Protein AF-A0A2S9FSL6-F1 (afdb_monomer_lite)

pLDDT: mean 81.35, std 12.12, range [48.31, 93.88]

Structure (mmCIF, N/CA/C/O backbone):
data_AF-A0A2S9FSL6-F1
#
_entry.id   AF-A0A2S9FSL6-F1
#
loop_
_atom_site.group_PDB
_atom_site.id
_atom_site.type_symbol
_atom_site.label_atom_id
_atom_site.label_alt_id
_atom_site.label_comp_id
_atom_site.label_asym_id
_atom_site.label_entity_id
_atom_site.label_seq_id
_atom_site.pdbx_PDB_ins_code
_atom_site.Cartn_x
_atom_site.Cartn_y
_atom_site.Cartn_z
_atom_site.occupancy
_atom_site.B_iso_or_equiv
_atom_site.auth_seq_id
_atom_site.auth_comp_id
_atom_site.auth_asym_id
_atom_site.auth_atom_id
_atom_site.pdbx_PDB_model_num
ATOM 1 N N . ILE A 1 1 ? 26.922 -24.378 -13.353 1.00 73.12 1 ILE A N 1
ATOM 2 C CA . ILE A 1 1 ? 27.265 -23.142 -12.596 1.00 73.12 1 ILE A CA 1
ATOM 3 C C . ILE A 1 1 ? 26.920 -21.873 -13.388 1.00 73.12 1 ILE A C 1
ATOM 5 O O . ILE A 1 1 ? 26.108 -21.096 -12.902 1.00 73.12 1 ILE A O 1
ATOM 9 N N . ALA A 1 2 ? 27.436 -21.674 -14.610 1.00 84.69 2 ALA A N 1
ATOM 10 C CA . ALA A 1 2 ? 27.119 -20.490 -15.429 1.00 84.69 2 ALA A CA 1
ATOM 11 C C . ALA A 1 2 ? 25.609 -20.305 -15.705 1.00 84.69 2 ALA A C 1
ATOM 13 O O . ALA A 1 2 ? 25.082 -19.209 -15.535 1.00 84.69 2 ALA A O 1
ATOM 14 N N . GLU A 1 3 ? 24.883 -21.383 -16.023 1.00 91.19 3 GLU A N 1
ATOM 15 C CA . GLU A 1 3 ? 23.426 -21.329 -16.234 1.00 91.19 3 GLU A CA 1
ATOM 16 C C . GLU A 1 3 ? 22.658 -20.911 -14.966 1.00 91.19 3 GLU A C 1
ATOM 18 O O . GLU A 1 3 ? 21.713 -20.127 -15.025 1.00 91.19 3 GLU A O 1
ATOM 23 N N . GLN A 1 4 ? 23.084 -21.383 -13.790 1.00 87.75 4 GLN A N 1
ATOM 24 C CA . GLN A 1 4 ? 22.461 -21.010 -12.518 1.00 87.75 4 GLN A CA 1
ATOM 25 C C . GLN A 1 4 ? 22.697 -19.531 -12.193 1.00 87.75 4 GLN A C 1
ATOM 27 O O . GLN A 1 4 ? 21.763 -18.859 -11.760 1.00 87.75 4 GLN A O 1
ATOM 32 N N . LEU A 1 5 ? 23.899 -19.007 -12.456 1.00 88.31 5 LEU A N 1
ATOM 33 C CA . LEU A 1 5 ? 24.208 -17.582 -12.296 1.00 88.31 5 LEU A CA 1
ATOM 34 C C . LEU A 1 5 ? 23.378 -16.714 -13.250 1.00 88.31 5 LEU A C 1
ATOM 36 O O . LEU A 1 5 ? 22.746 -15.757 -12.805 1.00 88.31 5 LEU A O 1
ATOM 40 N N . LEU A 1 6 ? 23.283 -17.097 -14.527 1.00 93.19 6 LEU A N 1
ATOM 41 C CA . LEU A 1 6 ? 22.421 -16.424 -15.505 1.00 93.19 6 LEU A CA 1
ATOM 42 C C . LEU A 1 6 ? 20.951 -16.445 -15.070 1.00 93.19 6 LEU A C 1
ATOM 44 O O . LEU A 1 6 ? 20.271 -15.424 -15.135 1.00 93.19 6 LEU A O 1
ATOM 48 N N . ARG A 1 7 ? 20.465 -17.570 -14.535 1.00 91.12 7 ARG A N 1
ATOM 49 C CA . ARG A 1 7 ? 19.085 -17.705 -14.046 1.00 91.12 7 ARG A CA 1
ATOM 50 C C . ARG A 1 7 ? 18.812 -16.869 -12.788 1.00 91.12 7 ARG A C 1
ATOM 52 O O . ARG A 1 7 ? 17.670 -16.462 -12.565 1.00 91.12 7 ARG A O 1
ATOM 59 N N . VAL A 1 8 ? 19.815 -16.623 -11.944 1.00 93.69 8 VAL A N 1
ATOM 60 C CA . VAL A 1 8 ? 19.704 -15.724 -10.779 1.00 93.69 8 VAL A CA 1
ATOM 61 C C . VAL A 1 8 ? 19.700 -14.261 -11.224 1.00 93.69 8 VAL A C 1
ATOM 63 O O . VAL A 1 8 ? 18.865 -13.486 -10.752 1.00 93.69 8 VAL A O 1
ATOM 66 N N . LEU A 1 9 ? 20.574 -13.892 -12.163 1.00 91.94 9 LEU A N 1
ATOM 67 C CA . LEU A 1 9 ? 20.642 -12.538 -12.717 1.00 91.94 9 LEU A CA 1
ATOM 68 C C . LEU A 1 9 ? 19.379 -12.180 -13.505 1.00 91.94 9 LEU A C 1
ATOM 70 O O . LEU A 1 9 ? 18.809 -11.120 -13.267 1.00 91.94 9 LEU A O 1
ATOM 74 N N . ALA A 1 10 ? 18.871 -13.089 -14.340 1.00 90.06 10 ALA A N 1
ATOM 75 C CA . ALA A 1 10 ? 17.613 -12.906 -15.062 1.00 90.06 10 ALA A CA 1
ATOM 76 C C . ALA A 1 10 ? 16.429 -12.691 -14.104 1.00 90.06 10 ALA A C 1
ATOM 78 O O . ALA A 1 10 ? 15.626 -11.782 -14.300 1.00 90.06 10 ALA A O 1
ATOM 79 N N . ARG A 1 11 ? 16.359 -13.460 -13.005 1.00 90.38 11 ARG A N 1
ATOM 80 C CA . ARG A 1 11 ? 15.327 -13.277 -11.970 1.00 90.38 11 ARG A CA 1
ATOM 81 C C . ARG A 1 11 ? 15.448 -11.941 -11.237 1.00 90.38 11 ARG A C 1
ATOM 83 O O . ARG A 1 11 ? 14.426 -11.342 -10.910 1.00 90.38 11 ARG A O 1
ATOM 90 N N . ARG A 1 12 ? 16.667 -11.464 -10.963 1.00 90.25 12 ARG A N 1
ATOM 91 C CA . ARG A 1 12 ? 16.883 -10.127 -10.382 1.00 90.25 12 ARG A CA 1
ATOM 92 C C . ARG A 1 12 ? 16.461 -9.028 -11.353 1.00 90.25 12 ARG A C 1
ATOM 94 O O . ARG A 1 12 ? 15.701 -8.155 -10.953 1.00 90.25 12 ARG A O 1
ATOM 101 N N . LEU A 1 13 ? 16.876 -9.123 -12.615 1.00 88.44 13 LEU A N 1
ATOM 102 C CA . LEU A 1 13 ? 16.519 -8.170 -13.665 1.00 88.44 13 LEU A CA 1
ATOM 103 C C . LEU A 1 13 ? 14.999 -8.080 -13.850 1.00 88.44 13 LEU A C 1
ATOM 105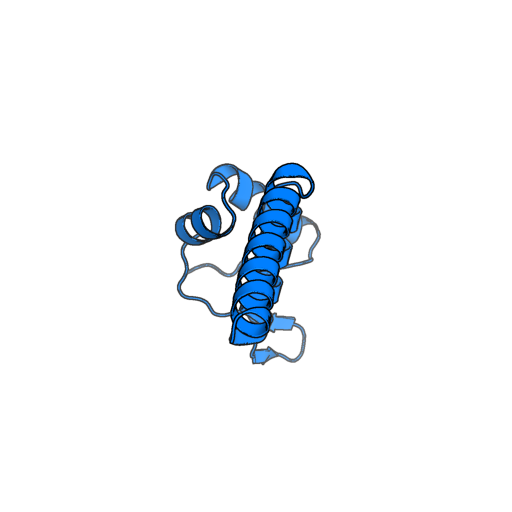 O O . LEU A 1 13 ? 14.444 -6.987 -13.877 1.00 88.44 13 LEU A O 1
ATOM 109 N N . GLN A 1 14 ? 14.311 -9.224 -13.885 1.00 80.75 14 GLN A N 1
ATOM 110 C CA . GLN A 1 14 ? 12.857 -9.268 -14.026 1.00 80.75 14 GLN A CA 1
ATOM 111 C C . GLN A 1 14 ? 12.132 -8.616 -12.838 1.00 80.75 14 GLN A C 1
ATOM 113 O O . GLN A 1 14 ? 11.159 -7.896 -13.036 1.00 80.75 14 GLN A O 1
ATOM 118 N N . ARG A 1 15 ? 12.619 -8.806 -11.604 1.00 80.44 15 ARG A N 1
ATOM 119 C CA . ARG A 1 15 ? 12.063 -8.128 -10.417 1.00 80.44 15 ARG A CA 1
ATOM 120 C C . ARG A 1 15 ? 12.257 -6.617 -10.481 1.00 80.44 15 ARG A C 1
ATOM 122 O O . ARG A 1 15 ? 11.316 -5.885 -10.198 1.00 80.44 15 ARG A O 1
ATOM 129 N N . THR A 1 16 ? 13.441 -6.153 -10.876 1.00 74.19 16 THR A N 1
ATOM 130 C CA . THR A 1 16 ? 13.716 -4.718 -11.022 1.00 74.19 16 THR A CA 1
ATOM 131 C C . THR A 1 16 ? 12.840 -4.092 -12.104 1.00 74.19 16 THR A C 1
ATOM 133 O O . THR A 1 16 ? 12.253 -3.042 -11.863 1.00 74.19 16 THR A O 1
ATOM 136 N N . ASN A 1 17 ? 12.671 -4.763 -13.248 1.00 66.94 17 ASN A N 1
ATOM 137 C CA . ASN A 1 17 ? 11.778 -4.300 -14.310 1.00 66.94 17 ASN A CA 1
ATOM 138 C C . ASN A 1 17 ? 10.319 -4.244 -13.854 1.00 66.94 17 ASN A C 1
ATOM 140 O O . ASN A 1 17 ? 9.648 -3.261 -14.138 1.00 66.94 17 ASN A O 1
ATOM 144 N N . ASN A 1 18 ? 9.838 -5.241 -13.107 1.00 67.06 18 ASN A N 1
ATOM 145 C CA . ASN A 1 18 ? 8.478 -5.221 -12.567 1.00 67.06 18 ASN A CA 1
ATOM 146 C C . ASN A 1 18 ? 8.287 -4.094 -11.543 1.00 67.06 18 ASN A C 1
ATOM 148 O O . ASN A 1 18 ? 7.254 -3.444 -11.556 1.00 67.06 18 ASN A O 1
ATOM 152 N N . ASN A 1 19 ? 9.283 -3.813 -10.699 1.00 64.31 19 ASN A N 1
ATOM 153 C CA . ASN A 1 19 ? 9.213 -2.702 -9.748 1.00 64.31 19 ASN A CA 1
ATOM 154 C C . ASN A 1 19 ? 9.223 -1.334 -10.455 1.00 64.31 19 ASN A C 1
ATOM 156 O O . ASN A 1 19 ? 8.494 -0.434 -10.051 1.00 64.31 19 ASN A O 1
ATOM 160 N N . LEU A 1 20 ? 10.026 -1.174 -11.515 1.00 61.31 20 LEU A N 1
ATOM 161 C CA . LEU A 1 20 ? 10.017 0.031 -12.353 1.00 61.31 20 LEU A CA 1
ATOM 162 C C . LEU A 1 20 ? 8.701 0.167 -13.120 1.00 61.31 20 LEU A C 1
ATOM 164 O O . LEU A 1 20 ? 8.156 1.262 -13.207 1.00 61.31 20 LEU A O 1
ATOM 168 N N . ALA A 1 21 ? 8.164 -0.938 -13.632 1.00 55.91 21 ALA A N 1
ATOM 169 C CA . ALA A 1 21 ? 6.868 -0.957 -14.288 1.00 55.91 21 ALA A CA 1
ATOM 170 C C . ALA A 1 21 ? 5.737 -0.625 -13.303 1.00 55.91 21 ALA A C 1
ATOM 172 O O . ALA A 1 21 ? 4.861 0.158 -13.636 1.00 55.91 21 ALA A O 1
ATOM 173 N N . ASP A 1 22 ? 5.787 -1.117 -12.065 1.00 56.81 22 ASP A N 1
ATOM 174 C CA . ASP A 1 22 ? 4.848 -0.718 -11.014 1.00 56.81 22 ASP A CA 1
ATOM 175 C C . ASP A 1 22 ? 4.981 0.781 -10.680 1.00 56.81 22 ASP A C 1
ATOM 177 O O . ASP A 1 22 ? 3.997 1.439 -10.346 1.00 56.81 22 ASP A O 1
ATOM 181 N N . LEU A 1 23 ? 6.191 1.344 -10.772 1.00 58.38 23 LEU A N 1
ATOM 182 C CA . LEU A 1 23 ? 6.449 2.761 -10.512 1.00 58.38 23 LEU A CA 1
ATOM 183 C C . LEU A 1 23 ? 5.917 3.672 -11.633 1.00 58.38 23 LEU A C 1
ATOM 185 O O . LEU A 1 23 ? 5.421 4.759 -11.342 1.00 58.38 23 LEU A O 1
ATOM 189 N N . ILE A 1 24 ? 6.023 3.217 -12.885 1.00 54.75 24 ILE A N 1
ATOM 190 C CA . ILE A 1 24 ? 5.713 3.979 -14.106 1.00 54.75 24 ILE A CA 1
ATOM 191 C C . ILE A 1 24 ? 4.274 3.746 -14.597 1.00 54.75 24 ILE A C 1
ATOM 193 O O . ILE A 1 24 ? 3.650 4.673 -15.100 1.00 54.75 24 ILE A O 1
ATOM 197 N N . PHE A 1 25 ? 3.744 2.527 -14.462 1.00 49.22 25 PHE A N 1
ATOM 198 C CA . PHE A 1 25 ? 2.452 2.103 -15.024 1.00 49.22 25 PHE A CA 1
ATOM 199 C C . PHE A 1 25 ? 1.370 1.845 -13.976 1.00 49.22 25 PHE A C 1
ATOM 201 O O . PHE A 1 25 ? 0.211 1.664 -14.339 1.00 49.22 25 PHE A O 1
ATOM 208 N N . THR A 1 26 ? 1.723 1.804 -12.689 1.00 56.88 26 THR A N 1
ATOM 209 C CA . THR A 1 26 ? 0.725 1.738 -11.621 1.00 56.88 26 THR A CA 1
ATOM 210 C C . THR A 1 26 ? 0.744 3.060 -10.889 1.00 56.88 26 THR A C 1
ATOM 212 O O . THR A 1 26 ? 1.735 3.394 -10.244 1.00 56.88 26 THR A O 1
ATOM 215 N N . ASP A 1 27 ? -0.341 3.822 -10.968 1.00 76.62 27 ASP A N 1
ATOM 216 C CA . ASP A 1 27 ? -0.477 5.022 -10.153 1.00 76.62 27 ASP A CA 1
ATOM 217 C C . ASP A 1 27 ? -0.283 4.659 -8.674 1.00 76.62 27 ASP A C 1
ATOM 219 O O . ASP A 1 27 ? -0.538 3.523 -8.253 1.00 76.62 27 ASP A O 1
ATOM 223 N N . VAL A 1 28 ? 0.168 5.622 -7.864 1.00 82.12 28 VAL A N 1
ATOM 224 C CA . VAL A 1 28 ? 0.429 5.424 -6.425 1.00 82.12 28 VAL A CA 1
ATOM 225 C C . VAL A 1 28 ? -0.657 4.587 -5.717 1.00 82.12 28 VAL A C 1
ATOM 227 O O . VAL A 1 28 ? -0.274 3.685 -4.969 1.00 82.12 28 VAL A O 1
ATOM 230 N N . PRO A 1 29 ? -1.973 4.757 -5.984 1.00 87.25 29 PRO A N 1
ATOM 231 C CA . PRO A 1 29 ? -3.005 3.898 -5.409 1.00 87.25 29 PRO A CA 1
ATOM 232 C C . PRO A 1 29 ? -2.802 2.397 -5.653 1.00 87.25 29 PRO A C 1
ATOM 234 O O . PRO A 1 29 ? -2.883 1.613 -4.711 1.00 87.25 29 PRO A O 1
ATOM 237 N N . GLY A 1 30 ? -2.483 1.958 -6.872 1.00 89.31 30 GLY A N 1
ATOM 238 C CA . GLY A 1 30 ? -2.337 0.525 -7.143 1.00 89.31 30 GLY A CA 1
ATOM 239 C C . GLY A 1 30 ? -1.125 -0.090 -6.433 1.00 89.31 30 GLY A C 1
ATOM 240 O O . GLY A 1 30 ? -1.201 -1.223 -5.950 1.00 89.31 30 GLY A O 1
ATOM 241 N N . ARG A 1 31 ? -0.037 0.676 -6.253 1.00 88.62 31 ARG A N 1
ATOM 242 C CA . ARG A 1 31 ? 1.100 0.240 -5.422 1.00 88.62 31 ARG A CA 1
ATOM 243 C C . ARG A 1 31 ? 0.739 0.167 -3.937 1.00 88.62 31 ARG A C 1
ATOM 245 O O . ARG A 1 31 ? 1.129 -0.796 -3.277 1.00 88.62 31 ARG A O 1
ATOM 252 N N . VAL A 1 32 ? -0.041 1.123 -3.424 1.00 90.62 32 VAL A N 1
ATOM 253 C CA . VAL A 1 32 ? -0.576 1.073 -2.051 1.00 90.62 32 VAL A CA 1
ATOM 254 C C . VAL A 1 32 ? -1.449 -0.171 -1.865 1.00 90.62 32 VAL A C 1
ATOM 256 O O . VAL A 1 32 ? -1.234 -0.927 -0.921 1.00 90.62 32 VAL A O 1
ATOM 259 N N . ALA A 1 33 ? -2.368 -0.450 -2.793 1.00 90.81 33 ALA A N 1
ATOM 260 C CA . ALA A 1 33 ? -3.224 -1.636 -2.741 1.00 90.81 33 ALA A CA 1
ATOM 261 C C . ALA A 1 33 ? -2.404 -2.937 -2.720 1.00 90.81 33 ALA A C 1
ATOM 263 O O . ALA A 1 33 ? -2.648 -3.820 -1.896 1.00 90.81 33 ALA A O 1
ATOM 264 N N . LYS A 1 34 ? -1.373 -3.037 -3.569 1.00 87.94 34 LYS A N 1
ATOM 265 C CA . LYS A 1 34 ? -0.460 -4.188 -3.596 1.00 87.94 34 LYS A CA 1
ATOM 266 C C . LYS A 1 34 ? 0.260 -4.387 -2.260 1.00 87.94 34 LYS A C 1
ATOM 268 O O . LYS A 1 34 ? 0.355 -5.523 -1.798 1.00 87.94 34 LYS A O 1
ATOM 273 N N . GLN A 1 35 ? 0.740 -3.314 -1.629 1.00 89.25 35 GLN A N 1
ATOM 274 C CA . GLN A 1 35 ? 1.385 -3.395 -0.313 1.00 89.25 35 GLN A CA 1
ATOM 275 C C . GLN A 1 35 ? 0.411 -3.835 0.784 1.00 89.25 35 GLN A C 1
ATOM 277 O O . GLN A 1 35 ? 0.743 -4.725 1.564 1.00 89.25 35 GLN A O 1
ATOM 282 N N . LEU A 1 36 ? -0.814 -3.302 0.804 1.00 89.06 36 LEU A N 1
ATOM 283 C CA . LEU A 1 36 ? -1.845 -3.732 1.755 1.00 89.06 36 LEU A CA 1
ATOM 284 C C . LEU A 1 36 ? -2.159 -5.229 1.622 1.00 89.06 36 LEU A C 1
ATOM 286 O O . LEU A 1 36 ? -2.229 -5.934 2.627 1.00 89.06 36 LEU A O 1
ATOM 290 N N . LEU A 1 37 ? -2.263 -5.744 0.393 1.00 88.56 37 LEU A N 1
ATOM 291 C CA . LEU A 1 37 ? -2.460 -7.176 0.139 1.00 88.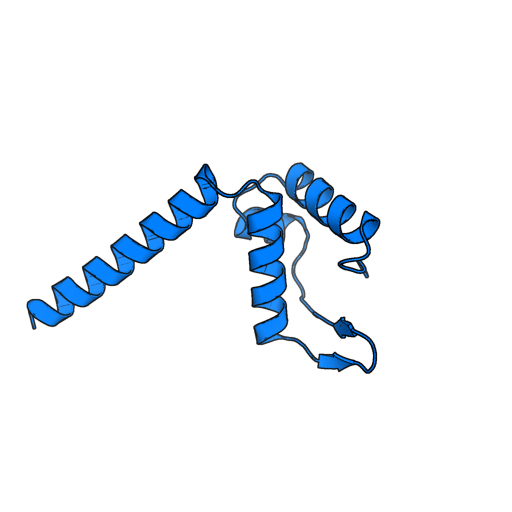56 37 LEU A CA 1
ATOM 292 C C . LEU A 1 37 ? -1.261 -8.030 0.584 1.00 88.56 37 LEU A C 1
ATOM 294 O O . LEU A 1 37 ? -1.440 -9.145 1.070 1.00 88.56 37 LEU A O 1
ATOM 298 N N . GLN A 1 38 ? -0.034 -7.524 0.454 1.00 86.81 38 GLN A N 1
ATOM 299 C CA . GLN A 1 38 ? 1.157 -8.222 0.947 1.00 86.81 38 GLN A CA 1
ATOM 300 C C . GLN A 1 38 ? 1.218 -8.259 2.477 1.00 86.81 38 GLN A C 1
ATOM 302 O O . GLN A 1 38 ? 1.591 -9.283 3.049 1.00 86.81 38 GLN A O 1
ATOM 307 N N . LEU A 1 39 ? 0.841 -7.167 3.146 1.00 84.62 39 LEU A N 1
ATOM 308 C CA . LEU A 1 39 ? 0.748 -7.118 4.606 1.00 84.62 39 LEU A CA 1
ATOM 309 C C . LEU A 1 39 ? -0.346 -8.065 5.115 1.00 84.62 39 LEU A C 1
ATOM 311 O O . LEU A 1 39 ? -0.110 -8.833 6.047 1.00 84.62 39 LEU A O 1
ATOM 315 N N . ALA A 1 40 ? -1.493 -8.092 4.434 1.00 83.88 40 ALA A N 1
ATOM 316 C CA . ALA A 1 40 ? -2.563 -9.050 4.679 1.00 83.88 40 ALA A CA 1
ATOM 317 C C . ALA A 1 40 ? -2.075 -10.503 4.618 1.00 83.88 40 ALA A C 1
ATOM 319 O O . ALA A 1 40 ? -2.325 -11.276 5.533 1.00 83.88 40 ALA A O 1
ATOM 320 N N . GLN A 1 41 ? -1.307 -10.882 3.598 1.00 80.62 41 GLN A N 1
ATOM 321 C CA . GLN A 1 41 ? -0.792 -12.253 3.484 1.00 80.62 41 GLN A CA 1
ATOM 322 C C . GLN A 1 41 ? 0.131 -12.674 4.639 1.00 80.62 41 GLN A C 1
ATOM 324 O O . GLN A 1 41 ? 0.267 -13.867 4.896 1.00 80.62 41 GLN A O 1
ATOM 329 N N . ARG A 1 42 ? 0.790 -11.724 5.316 1.00 74.62 42 ARG A N 1
ATOM 330 C CA . ARG A 1 42 ? 1.774 -12.008 6.374 1.00 74.62 42 ARG A CA 1
ATOM 331 C C . ARG A 1 42 ? 1.195 -11.963 7.783 1.00 74.62 42 ARG A C 1
ATOM 333 O O . ARG A 1 42 ? 1.701 -12.664 8.651 1.00 74.62 42 ARG A O 1
ATOM 340 N N . ALA A 1 43 ? 0.194 -11.115 8.010 1.00 63.44 43 ALA A N 1
ATOM 341 C CA . ALA A 1 43 ? -0.275 -10.760 9.350 1.00 63.44 43 ALA A CA 1
ATOM 342 C C . ALA A 1 43 ? -1.809 -10.717 9.476 1.00 63.44 43 ALA A C 1
ATOM 344 O O . ALA A 1 43 ? -2.332 -10.132 10.423 1.00 63.44 43 ALA A O 1
ATOM 345 N N . ALA A 1 44 ? -2.544 -11.309 8.530 1.00 62.09 44 ALA A N 1
ATOM 346 C CA . ALA A 1 44 ? -3.992 -11.407 8.631 1.00 62.09 44 ALA A CA 1
ATOM 347 C C . ALA A 1 44 ? -4.426 -12.363 9.740 1.00 62.09 44 ALA A C 1
ATOM 349 O O . ALA A 1 44 ? -4.135 -13.559 9.701 1.00 62.09 44 ALA A O 1
ATOM 350 N N . LEU A 1 45 ? -5.240 -11.847 10.655 1.00 63.78 45 LEU A N 1
ATOM 351 C CA . LEU A 1 45 ? -6.183 -12.663 11.407 1.00 63.78 45 LEU A CA 1
ATOM 352 C C . LEU A 1 45 ? -7.525 -12.602 10.674 1.00 63.78 45 LEU A C 1
ATOM 354 O O . LEU A 1 45 ? -8.049 -11.517 10.403 1.00 63.78 45 LEU A O 1
ATOM 358 N N . LEU A 1 46 ? -8.069 -13.769 10.326 1.00 59.81 46 LEU A N 1
ATOM 359 C CA . LEU A 1 46 ? -9.433 -13.877 9.814 1.00 59.81 46 LEU A CA 1
ATOM 360 C C . LEU A 1 46 ? -10.390 -13.445 10.933 1.00 59.81 46 LEU A C 1
ATOM 362 O O . LEU A 1 46 ? -10.509 -14.133 11.944 1.00 59.81 46 LEU A O 1
ATOM 366 N N . SER A 1 47 ? -11.042 -12.296 10.763 1.00 61.19 47 SER A N 1
ATOM 367 C CA . SER A 1 47 ? -12.208 -11.913 11.559 1.00 61.19 47 SER A CA 1
ATOM 368 C C . SER A 1 47 ? -13.477 -12.261 10.779 1.00 61.19 47 SER A C 1
ATOM 370 O O . SER A 1 47 ? -13.438 -12.405 9.558 1.00 61.19 47 SER A O 1
ATOM 372 N N . ALA A 1 48 ? -14.603 -12.400 11.480 1.00 58.56 48 ALA A N 1
ATOM 373 C CA . ALA A 1 48 ? -15.874 -12.874 10.927 1.00 58.56 48 ALA A CA 1
ATOM 374 C C . ALA A 1 48 ? -16.409 -12.035 9.745 1.00 58.56 48 ALA A C 1
ATOM 376 O O . ALA A 1 48 ? -17.191 -12.546 8.950 1.00 58.56 48 ALA A O 1
ATOM 377 N N . GLU A 1 49 ? -15.974 -10.777 9.607 1.00 65.81 49 GLU A N 1
ATOM 378 C CA . GLU A 1 49 ? -16.490 -9.832 8.602 1.00 65.81 49 GLU A CA 1
ATOM 379 C C . GLU A 1 49 ? -15.401 -9.164 7.743 1.00 65.81 49 GLU A C 1
ATOM 381 O O . GLU A 1 49 ? -15.702 -8.608 6.689 1.00 65.81 49 GLU A O 1
ATOM 386 N N . ALA A 1 50 ? -14.132 -9.195 8.170 1.00 67.94 50 ALA A N 1
ATOM 387 C CA . ALA A 1 50 ? -13.037 -8.508 7.486 1.00 67.94 50 ALA A CA 1
ATOM 388 C C . ALA A 1 50 ? -11.671 -9.128 7.804 1.00 67.94 50 ALA A C 1
ATOM 390 O O . ALA A 1 50 ? -11.454 -9.724 8.858 1.00 67.94 50 ALA A O 1
ATOM 391 N N . LEU A 1 51 ? -10.712 -8.932 6.902 1.00 77.19 51 LEU A N 1
ATOM 392 C CA . LEU A 1 51 ? -9.324 -9.300 7.136 1.00 77.19 51 LEU A CA 1
ATOM 393 C C . LEU A 1 51 ? -8.620 -8.152 7.869 1.00 77.19 51 LEU A C 1
ATOM 395 O O . LEU A 1 51 ? -8.420 -7.075 7.305 1.00 77.19 51 LEU A O 1
ATOM 399 N N . ARG A 1 52 ? -8.267 -8.367 9.143 1.00 80.12 52 ARG A N 1
ATOM 400 C CA . ARG A 1 52 ? -7.564 -7.356 9.941 1.00 80.12 52 ARG A CA 1
ATOM 401 C C . ARG A 1 52 ? -6.064 -7.482 9.715 1.00 80.12 52 ARG A C 1
ATOM 403 O O . ARG A 1 52 ? -5.484 -8.526 9.998 1.00 80.12 52 ARG A O 1
ATOM 410 N N .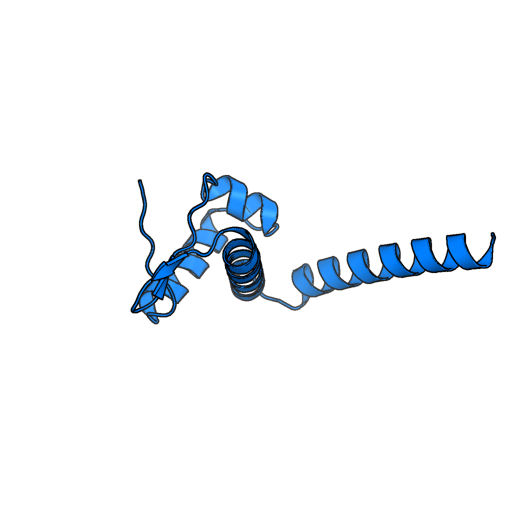 VAL A 1 53 ? -5.452 -6.409 9.222 1.00 80.69 53 VAL A N 1
ATOM 411 C CA . VAL A 1 53 ? -4.004 -6.314 9.011 1.00 80.69 53 VAL A CA 1
ATOM 412 C C . VAL A 1 53 ? -3.403 -5.501 10.147 1.00 80.69 53 VAL A C 1
ATOM 414 O O . VAL A 1 53 ? -3.526 -4.280 10.167 1.00 80.69 53 VAL A O 1
ATOM 417 N N . THR A 1 54 ? -2.763 -6.168 11.103 1.00 77.88 54 THR A N 1
ATOM 418 C CA . THR A 1 54 ? -2.020 -5.483 12.166 1.00 77.88 54 THR A CA 1
ATOM 419 C C . THR A 1 54 ? -0.568 -5.315 11.729 1.00 77.88 54 THR A C 1
ATOM 421 O O . THR A 1 54 ? 0.112 -6.297 11.437 1.00 77.88 54 THR A O 1
ATOM 424 N N . HIS A 1 55 ? -0.095 -4.071 11.664 1.00 80.88 55 HIS A N 1
ATOM 425 C CA . HIS A 1 55 ? 1.296 -3.732 11.371 1.00 80.88 55 HIS A CA 1
ATOM 426 C C . HIS A 1 55 ? 1.758 -2.572 12.257 1.00 80.88 55 HIS A C 1
ATOM 428 O O . HIS A 1 55 ? 0.964 -1.695 12.590 1.00 80.88 55 HIS A O 1
ATOM 434 N N . ASP A 1 56 ? 3.053 -2.514 12.560 1.00 81.31 56 ASP A N 1
ATOM 435 C CA . ASP A 1 56 ? 3.653 -1.417 13.338 1.00 81.31 56 ASP A CA 1
ATOM 436 C C . ASP A 1 56 ? 4.203 -0.280 12.455 1.00 81.31 56 ASP A C 1
ATOM 438 O O . ASP A 1 56 ? 4.905 0.603 12.936 1.00 81.31 56 ASP A O 1
ATOM 442 N N . LEU A 1 57 ? 3.884 -0.294 11.155 1.00 83.75 57 LEU A N 1
ATOM 443 C CA . LEU A 1 57 ? 4.332 0.722 10.201 1.00 83.75 57 LEU A CA 1
ATOM 444 C C . LEU A 1 57 ? 3.535 2.025 10.324 1.00 83.75 57 LEU A C 1
ATOM 446 O O . LEU A 1 57 ? 2.302 2.034 10.295 1.00 83.75 57 LEU A O 1
ATOM 450 N N . THR A 1 58 ? 4.256 3.137 10.354 1.00 88.38 58 THR A N 1
ATOM 451 C CA . THR A 1 58 ? 3.727 4.486 10.159 1.00 88.38 58 THR A CA 1
ATOM 452 C C . THR A 1 58 ? 3.368 4.736 8.692 1.00 88.38 58 THR A C 1
ATOM 454 O O . THR A 1 58 ? 3.863 4.081 7.775 1.00 88.38 58 THR A O 1
ATOM 457 N N . GLN A 1 59 ? 2.535 5.748 8.432 1.00 85.81 59 GLN A N 1
ATOM 458 C CA . GLN A 1 59 ? 2.205 6.151 7.057 1.00 85.81 59 GLN A CA 1
ATOM 459 C C . GLN A 1 59 ? 3.422 6.654 6.265 1.00 85.81 59 GLN A C 1
ATOM 461 O O . GLN A 1 59 ? 3.445 6.525 5.044 1.00 85.81 59 GLN A O 1
ATOM 466 N N . GLU A 1 60 ? 4.434 7.195 6.946 1.00 90.62 60 GLU A N 1
ATOM 467 C CA . GLU A 1 60 ? 5.700 7.584 6.315 1.00 90.62 60 GLU A CA 1
ATOM 468 C C . GLU A 1 60 ? 6.482 6.349 5.850 1.00 90.62 60 GLU A C 1
ATOM 470 O O . GLU A 1 60 ? 6.950 6.297 4.716 1.00 90.62 60 GLU A O 1
ATOM 475 N N . GLU A 1 61 ? 6.557 5.307 6.680 1.00 90.94 61 GLU A N 1
ATOM 476 C CA . GLU A 1 61 ? 7.211 4.046 6.314 1.00 90.94 61 GLU A CA 1
ATOM 477 C C . GLU A 1 61 ? 6.462 3.328 5.184 1.00 90.94 61 GLU A C 1
ATOM 479 O O . GLU A 1 61 ? 7.088 2.805 4.263 1.00 90.94 61 GLU A O 1
ATOM 484 N N . ILE A 1 62 ? 5.124 3.368 5.178 1.00 88.94 62 ILE A N 1
ATOM 485 C CA . ILE A 1 62 ? 4.326 2.877 4.042 1.00 88.94 62 ILE A CA 1
ATOM 486 C C . ILE A 1 62 ? 4.664 3.668 2.771 1.00 88.94 62 ILE A C 1
ATOM 488 O O . ILE A 1 62 ? 4.831 3.076 1.704 1.00 88.94 62 ILE A O 1
ATOM 492 N N . ALA A 1 63 ? 4.804 4.991 2.867 1.00 90.56 63 ALA A N 1
ATOM 493 C CA . ALA A 1 63 ? 5.157 5.837 1.732 1.00 90.56 63 ALA A CA 1
ATOM 494 C C . ALA A 1 63 ? 6.543 5.512 1.161 1.00 90.56 63 ALA A C 1
ATOM 496 O O . ALA A 1 63 ? 6.690 5.381 -0.059 1.00 90.56 63 ALA A O 1
ATOM 497 N N . GLN A 1 64 ? 7.526 5.269 2.030 1.00 90.88 64 GLN A N 1
ATOM 498 C CA . GLN A 1 64 ? 8.857 4.810 1.632 1.00 90.88 64 GLN A CA 1
ATOM 499 C C . GLN A 1 64 ? 8.812 3.440 0.941 1.00 90.88 64 GLN A C 1
ATOM 501 O O . GLN A 1 64 ? 9.433 3.267 -0.107 1.00 90.88 64 GLN A O 1
ATOM 506 N N . LEU A 1 65 ? 8.033 2.487 1.465 1.00 88.81 65 LEU A N 1
ATOM 507 C CA . LEU A 1 65 ? 7.866 1.155 0.865 1.00 88.81 65 LEU A CA 1
ATOM 508 C C . LEU A 1 65 ? 7.192 1.200 -0.514 1.00 88.81 65 LEU A C 1
ATOM 510 O O . LEU A 1 65 ? 7.522 0.412 -1.400 1.00 88.81 65 LEU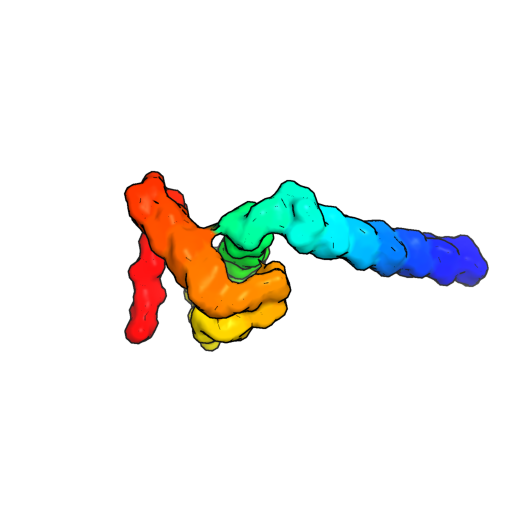 A O 1
ATOM 514 N N . VAL A 1 66 ? 6.244 2.119 -0.700 1.00 87.56 66 VAL A N 1
ATOM 515 C CA . VAL A 1 66 ? 5.501 2.318 -1.954 1.00 87.56 66 VAL A CA 1
ATOM 516 C C . VAL A 1 66 ? 6.288 3.160 -2.971 1.00 87.56 66 VAL A C 1
ATOM 518 O O . VAL A 1 66 ? 5.970 3.140 -4.165 1.00 87.56 66 VAL A O 1
ATOM 521 N N . GLY A 1 67 ? 7.312 3.895 -2.527 1.00 86.69 67 GLY A N 1
ATOM 522 C CA . GLY A 1 67 ? 8.066 4.825 -3.366 1.00 86.69 67 GLY A CA 1
ATOM 523 C C . GLY A 1 67 ? 7.212 6.019 -3.799 1.00 86.69 67 GLY A C 1
ATOM 524 O O . GLY A 1 67 ? 7.119 6.321 -4.990 1.00 86.69 67 GLY A O 1
ATOM 525 N N . ALA A 1 68 ? 6.514 6.647 -2.853 1.00 87.75 68 ALA A N 1
ATOM 526 C CA . ALA A 1 68 ? 5.694 7.837 -3.078 1.00 87.75 68 ALA A CA 1
ATOM 527 C C . ALA A 1 68 ? 5.784 8.799 -1.884 1.00 87.75 68 ALA A C 1
ATOM 529 O O . ALA A 1 68 ? 6.272 8.430 -0.820 1.00 87.75 68 ALA A O 1
ATOM 530 N N . SER A 1 69 ? 5.297 10.034 -2.038 1.00 88.25 69 SER A N 1
ATOM 531 C CA . SER A 1 69 ? 5.161 10.937 -0.891 1.00 88.25 69 SER A CA 1
ATOM 532 C C . SER A 1 69 ? 4.073 10.444 0.065 1.00 88.25 69 SER A C 1
ATOM 534 O O . SER A 1 69 ? 3.050 9.899 -0.367 1.00 88.25 69 SER A O 1
ATOM 536 N N . ARG A 1 70 ? 4.249 10.714 1.363 1.00 92.31 70 ARG A N 1
ATOM 537 C CA . ARG A 1 70 ? 3.229 10.453 2.388 1.00 92.31 70 ARG A CA 1
ATOM 538 C C . ARG A 1 70 ? 1.876 11.070 2.042 1.00 92.31 70 ARG A C 1
ATOM 540 O O . ARG A 1 70 ? 0.848 10.435 2.244 1.00 92.31 70 ARG A O 1
ATOM 547 N N . GLU A 1 71 ? 1.861 12.273 1.471 1.00 90.50 71 GLU A N 1
ATOM 548 C CA . GLU A 1 71 ? 0.622 12.927 1.038 1.00 90.50 71 GLU A CA 1
ATOM 549 C C . GLU A 1 71 ? -0.129 12.094 -0.011 1.00 90.50 71 GLU A C 1
ATOM 551 O O . GLU A 1 71 ? -1.338 11.891 0.103 1.00 90.50 71 GLU A O 1
ATOM 556 N N . THR A 1 72 ? 0.581 11.567 -1.012 1.00 86.19 72 THR A N 1
ATOM 557 C CA . THR A 1 72 ? -0.047 10.781 -2.083 1.00 86.19 72 THR A CA 1
ATOM 558 C C . THR A 1 72 ? -0.550 9.434 -1.571 1.00 86.19 72 THR A C 1
ATOM 560 O O . THR A 1 72 ? -1.637 8.998 -1.948 1.00 86.19 72 THR A O 1
ATOM 563 N N . VAL A 1 73 ? 0.196 8.794 -0.665 1.00 91.88 73 VAL A N 1
ATOM 564 C CA . VAL A 1 73 ? -0.255 7.564 0.001 1.00 91.88 73 VAL A CA 1
ATOM 565 C C . VAL A 1 73 ? -1.494 7.818 0.853 1.00 91.88 73 VAL A C 1
ATOM 567 O O . VAL A 1 73 ? -2.453 7.056 0.766 1.00 91.88 73 VAL A O 1
ATOM 570 N N . ASN A 1 74 ? -1.534 8.916 1.605 1.00 91.62 74 ASN A N 1
ATOM 571 C CA . ASN A 1 74 ? -2.696 9.263 2.419 1.00 91.62 74 ASN A CA 1
ATOM 572 C C . ASN A 1 74 ? -3.935 9.550 1.575 1.00 91.62 74 ASN A C 1
ATOM 574 O O . ASN A 1 74 ? -5.023 9.112 1.941 1.00 91.62 74 ASN A O 1
ATOM 578 N N . LYS A 1 75 ? -3.778 10.213 0.423 1.00 88.06 75 LYS A N 1
ATOM 579 C CA . LYS A 1 75 ? -4.872 10.396 -0.541 1.00 88.06 75 LYS A CA 1
ATOM 580 C C . LYS A 1 75 ? -5.406 9.055 -1.049 1.00 88.06 75 LYS A C 1
ATOM 582 O O . LYS A 1 75 ? -6.617 8.868 -1.080 1.00 88.06 75 LYS A O 1
ATOM 587 N N . ALA A 1 76 ? -4.526 8.111 -1.384 1.00 91.44 76 ALA A N 1
ATOM 588 C CA . ALA A 1 76 ? -4.936 6.778 -1.823 1.00 91.44 76 ALA A CA 1
ATOM 589 C C . ALA A 1 76 ? -5.651 5.983 -0.715 1.00 91.44 76 ALA A C 1
ATOM 591 O O . ALA A 1 76 ? -6.715 5.419 -0.950 1.00 91.44 76 ALA A O 1
ATOM 592 N N . LEU A 1 77 ? -5.102 5.970 0.504 1.00 92.50 77 LEU A N 1
ATOM 593 C CA . LEU A 1 77 ? -5.722 5.301 1.653 1.00 92.50 77 LEU A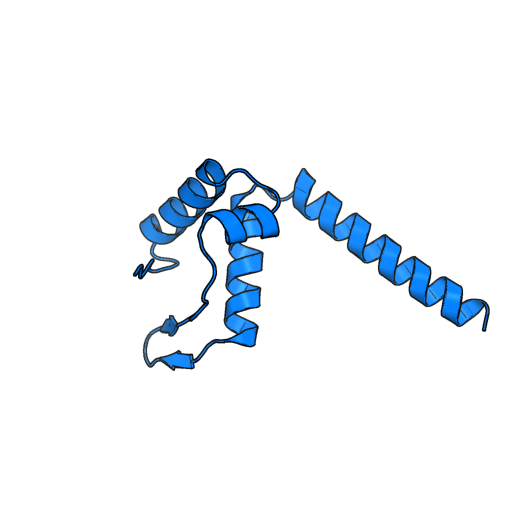 CA 1
ATOM 594 C C . LEU A 1 77 ? -7.091 5.907 1.995 1.00 92.50 77 LEU A C 1
ATOM 596 O O . LEU A 1 77 ? -8.028 5.168 2.296 1.00 92.50 77 LEU A O 1
ATOM 600 N N . ALA A 1 78 ? -7.220 7.233 1.917 1.00 91.25 78 ALA A N 1
ATOM 601 C CA . ALA A 1 78 ? -8.488 7.925 2.117 1.00 91.25 78 ALA A CA 1
ATOM 602 C C . ALA A 1 78 ? -9.516 7.574 1.030 1.00 91.25 78 ALA A C 1
ATOM 604 O O . ALA A 1 78 ? -10.668 7.315 1.366 1.00 91.25 78 ALA A O 1
ATOM 605 N N . ASP A 1 79 ? -9.114 7.503 -0.245 1.00 89.38 79 ASP A N 1
ATOM 606 C CA . ASP A 1 79 ? -9.994 7.072 -1.344 1.00 89.38 79 ASP A CA 1
ATOM 607 C C . ASP A 1 79 ? -10.475 5.625 -1.141 1.00 89.38 79 ASP A C 1
ATOM 609 O O . ASP A 1 79 ? -11.665 5.336 -1.258 1.00 89.38 79 ASP A O 1
ATOM 613 N N . PHE A 1 80 ? -9.587 4.714 -0.732 1.00 93.88 80 PHE A N 1
ATOM 614 C CA . PHE A 1 80 ? -9.961 3.328 -0.428 1.00 93.88 80 PHE A CA 1
ATOM 615 C C . PHE A 1 80 ? -10.938 3.228 0.744 1.00 93.88 80 PHE A C 1
ATOM 617 O O . PHE A 1 80 ? -11.882 2.438 0.690 1.00 93.88 80 PHE A O 1
ATOM 624 N N . ALA A 1 81 ? -10.735 4.034 1.787 1.00 93.06 81 ALA A N 1
ATOM 625 C CA . ALA A 1 81 ? -11.649 4.103 2.919 1.00 93.06 81 ALA A CA 1
ATOM 626 C C . ALA A 1 81 ? -13.008 4.697 2.519 1.00 93.06 81 ALA A C 1
ATOM 628 O O . ALA A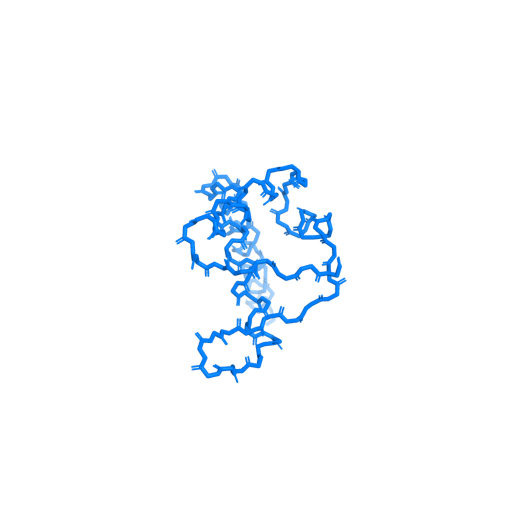 1 81 ? -14.047 4.159 2.896 1.00 93.06 81 ALA A O 1
ATOM 629 N N . HIS A 1 82 ? -13.017 5.755 1.704 1.00 89.25 82 HIS A N 1
ATOM 630 C CA . HIS A 1 82 ? -14.241 6.385 1.207 1.00 89.25 82 HIS A CA 1
ATOM 631 C C . HIS A 1 82 ? -15.075 5.434 0.337 1.00 89.25 82 HIS A C 1
ATOM 633 O O . HIS A 1 82 ? -16.297 5.400 0.449 1.00 89.25 82 HIS A O 1
ATOM 639 N N . ARG A 1 83 ? -14.414 4.603 -0.478 1.00 88.25 83 ARG A N 1
ATOM 640 C CA . ARG A 1 83 ? -15.049 3.541 -1.277 1.00 88.25 83 ARG A CA 1
ATOM 641 C C . ARG A 1 83 ? -15.472 2.316 -0.458 1.00 88.25 83 ARG A C 1
ATOM 643 O O . ARG A 1 83 ? -16.070 1.399 -1.016 1.00 88.25 83 ARG A O 1
ATOM 650 N N . GLY A 1 84 ? -15.143 2.272 0.834 1.00 89.44 84 GLY A N 1
ATOM 651 C CA . GLY A 1 84 ? -15.468 1.164 1.732 1.00 89.44 84 GLY A CA 1
ATOM 652 C C . GLY A 1 84 ? -14.618 -0.094 1.532 1.00 89.44 84 GLY A C 1
ATOM 653 O O . GLY A 1 84 ? -14.994 -1.158 2.014 1.00 89.44 84 GLY A O 1
ATOM 654 N N . TRP A 1 85 ? -13.485 -0.007 0.828 1.00 92.19 85 TRP A N 1
ATOM 655 C CA . TRP A 1 85 ? -12.605 -1.160 0.586 1.00 92.19 85 TRP A CA 1
ATOM 656 C C . TRP A 1 85 ? -11.767 -1.522 1.808 1.00 92.19 85 TRP A C 1
ATOM 658 O O . TRP A 1 85 ? -11.452 -2.690 2.024 1.00 92.19 85 TRP A O 1
ATOM 668 N N . ILE A 1 86 ? -11.396 -0.516 2.598 1.00 91.31 86 ILE A N 1
ATOM 669 C CA . ILE A 1 86 ? -10.646 -0.682 3.841 1.00 91.31 86 ILE A CA 1
ATOM 670 C C . ILE A 1 86 ? -11.266 0.171 4.941 1.00 91.31 86 ILE A C 1
ATOM 672 O O . ILE A 1 86 ? -11.919 1.180 4.677 1.00 91.31 86 ILE A O 1
ATOM 676 N N . ARG A 1 87 ? -10.991 -0.192 6.191 1.00 90.00 87 ARG A N 1
ATOM 677 C CA . ARG A 1 87 ? -11.188 0.685 7.343 1.00 90.00 87 ARG A CA 1
ATOM 678 C C . ARG A 1 87 ? -9.821 1.025 7.914 1.00 90.00 87 ARG A C 1
ATOM 680 O O . ARG A 1 87 ? -9.039 0.127 8.213 1.00 90.00 87 ARG A O 1
ATOM 687 N N . LEU A 1 88 ? -9.534 2.316 8.038 1.00 87.12 88 LEU A N 1
ATOM 688 C CA . LEU A 1 88 ? -8.323 2.787 8.698 1.00 87.12 88 LEU A CA 1
ATOM 689 C C . LEU A 1 88 ? -8.591 2.827 10.202 1.00 87.12 88 LEU A C 1
ATOM 691 O O . LEU A 1 88 ? -9.356 3.661 10.677 1.00 87.12 88 LEU A O 1
ATOM 695 N N . GLU A 1 89 ? -7.975 1.910 10.938 1.00 81.06 89 GLU A N 1
ATOM 696 C CA . GLU A 1 89 ? -7.932 1.943 12.397 1.00 81.06 89 GLU A CA 1
ATOM 697 C C . GLU A 1 89 ? -6.541 2.433 12.801 1.00 81.06 89 GLU A C 1
ATOM 699 O O . GLU A 1 89 ? -5.553 1.716 12.648 1.00 81.06 89 GLU A O 1
ATOM 704 N N . GLY A 1 90 ? -6.450 3.693 13.229 1.00 72.56 90 GLY A N 1
ATOM 705 C CA . GLY A 1 90 ? -5.211 4.244 13.774 1.00 72.56 90 GLY A CA 1
ATOM 706 C C . GLY A 1 90 ? -4.918 3.714 15.180 1.00 72.56 90 GLY A C 1
ATOM 707 O O . GLY A 1 90 ? -5.781 3.118 15.829 1.00 72.56 90 GLY A O 1
ATOM 708 N N . LYS A 1 91 ? -3.708 3.992 15.665 1.00 48.31 91 LYS A N 1
ATOM 709 C CA . LYS A 1 91 ? -3.558 4.388 17.068 1.00 48.31 91 LYS A CA 1
ATOM 710 C C . LYS A 1 91 ? -3.831 5.881 17.170 1.00 48.31 91 LYS A C 1
ATOM 712 O O . LYS A 1 91 ? -3.409 6.596 16.232 1.00 48.31 91 LYS A O 1
#

Sequence (91 aa):
IAEQLLRVLARRLQRTNNNLADLIFTDVPGRVAKQLLQLAQRAALLSAEALRVTHDLTQEEIAQLVGASRETVNKALADFAHRGWIRLEGK

Radius of gyration: 16.23 Å; chains: 1; bounding box: 44×36×33 Å

Secondary structure (DSSP, 8-state):
-HHHHHHHHHHHHHHHHHHHHHHHHS-HHHHHHHHHHHHHHHHEEE-SSSEEE-----HHHHHHHHTS-HHHHHHHHHHHHHTTS------

Foldseek 3Di:
DVVVVVVVVVVVVVVVVVLVCCVVVPQLLVLLVVVVVVQLVVAFDDDPPDTDRDDPDDLCNSCVSSVHDSVRSVVSVVVCVVVVVDDDDDD